Protein AF-A0A5A8F709-F1 (afdb_monomer_lite)

pLDDT: mean 71.43, std 23.11, range [36.19, 97.5]

Foldseek 3Di:
DPPPPVVVVVVVVVVVVVLVVVLVVVLVVLVVVLVVLVVVLVVLVVVLVVLQVVCVVVVHDDVVSNVVSVVSNVVSVVVSVVSVVVNVVSVPDPDDDDPPVPPVVVVVVVVVVVVVVVVVVVVVVVVVVVVVVVVVVVVVVVVVVVVVVVPPPPD

Radius of gyration: 29.69 Å; chains: 1; bounding box: 89×24×88 Å

Structure (mmCIF, N/CA/C/O backbone):
data_AF-A0A5A8F709-F1
#
_entry.id   AF-A0A5A8F709-F1
#
loop_
_atom_site.group_PDB
_atom_site.id
_atom_site.type_symbol
_atom_site.label_atom_id
_atom_site.label_alt_id
_atom_site.label_comp_id
_atom_site.label_asym_id
_atom_site.label_entity_id
_atom_site.label_seq_id
_atom_site.pdbx_PDB_ins_code
_atom_site.Cartn_x
_atom_site.Cartn_y
_atom_site.Cartn_z
_atom_site.occupancy
_atom_site.B_iso_or_equiv
_atom_site.auth_seq_id
_atom_site.auth_comp_id
_atom_site.auth_asym_id
_atom_site.auth_atom_id
_atom_site.pdbx_PDB_model_num
ATOM 1 N N . MET A 1 1 ? 28.800 -1.843 -49.020 1.00 49.41 1 MET A N 1
ATOM 2 C CA . MET A 1 1 ? 28.529 -1.799 -47.567 1.00 49.41 1 MET A CA 1
ATOM 3 C C . MET A 1 1 ? 27.918 -0.445 -47.212 1.00 49.41 1 MET A C 1
ATOM 5 O O . MET A 1 1 ? 28.650 0.521 -47.056 1.00 49.41 1 MET A O 1
ATOM 9 N N . LYS A 1 2 ? 26.583 -0.325 -47.220 1.00 54.88 2 LYS A N 1
ATOM 10 C CA . LYS A 1 2 ? 25.839 0.870 -46.754 1.00 54.88 2 LYS A CA 1
ATOM 11 C C . LYS A 1 2 ? 24.567 0.502 -45.958 1.00 54.88 2 LYS A C 1
ATOM 13 O O . LYS A 1 2 ? 23.812 1.395 -45.600 1.00 54.88 2 LYS A O 1
ATOM 18 N N . ASN A 1 3 ? 24.359 -0.785 -45.659 1.00 57.50 3 ASN A N 1
ATOM 19 C CA . ASN A 1 3 ? 23.135 -1.300 -45.029 1.00 57.50 3 ASN A CA 1
ATOM 20 C C . ASN A 1 3 ? 23.265 -1.536 -43.513 1.00 57.50 3 ASN A C 1
ATOM 22 O O . ASN A 1 3 ? 22.277 -1.888 -42.880 1.00 57.50 3 ASN A O 1
ATOM 26 N N . ASP A 1 4 ? 24.445 -1.324 -42.924 1.00 65.75 4 ASP A N 1
ATOM 27 C CA . ASP A 1 4 ? 24.683 -1.690 -41.521 1.00 65.75 4 ASP A CA 1
ATOM 28 C C . ASP A 1 4 ? 24.071 -0.679 -40.538 1.00 65.75 4 ASP A C 1
ATOM 30 O O . ASP A 1 4 ? 23.479 -1.069 -39.540 1.00 65.75 4 ASP A O 1
ATOM 34 N N . LYS A 1 5 ? 24.074 0.620 -40.870 1.00 70.75 5 LYS A N 1
ATOM 35 C CA . LYS A 1 5 ? 23.600 1.677 -39.954 1.00 70.75 5 LYS A CA 1
ATOM 36 C C . LYS A 1 5 ? 22.087 1.679 -39.722 1.00 70.75 5 LYS A C 1
ATOM 38 O O . LYS A 1 5 ? 21.631 1.979 -38.625 1.00 70.75 5 LYS A O 1
ATOM 43 N N . THR A 1 6 ? 21.294 1.382 -40.751 1.00 78.31 6 THR A N 1
ATOM 44 C CA . THR A 1 6 ? 19.827 1.304 -40.633 1.00 78.31 6 THR A CA 1
ATOM 45 C C . THR A 1 6 ? 19.390 0.049 -39.890 1.00 78.31 6 THR A C 1
AT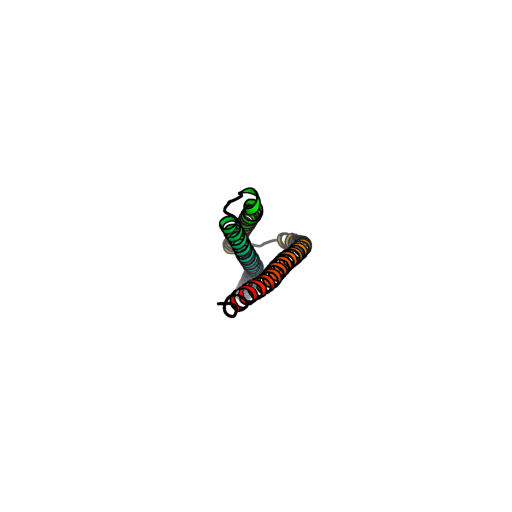OM 47 O O . THR A 1 6 ? 18.430 0.103 -39.125 1.00 78.31 6 THR A O 1
ATOM 50 N N . PHE A 1 7 ? 20.101 -1.063 -40.084 1.00 82.75 7 PHE A N 1
ATOM 51 C CA . PHE A 1 7 ? 19.849 -2.297 -39.347 1.00 82.75 7 PHE A CA 1
ATOM 52 C C . PHE A 1 7 ? 20.252 -2.168 -37.870 1.00 82.75 7 PHE A C 1
ATOM 54 O O . PHE A 1 7 ? 19.482 -2.561 -36.996 1.00 82.75 7 PHE A O 1
ATOM 61 N N . GLU A 1 8 ? 21.396 -1.540 -37.579 1.00 82.38 8 GLU A N 1
ATOM 62 C CA . GLU A 1 8 ? 21.823 -1.214 -36.211 1.00 82.38 8 GLU A CA 1
ATOM 63 C C . GLU A 1 8 ? 20.828 -0.287 -35.501 1.00 82.38 8 GLU A C 1
ATOM 65 O O . GLU A 1 8 ? 20.429 -0.579 -34.377 1.00 82.38 8 GLU A O 1
ATOM 70 N N . TRP A 1 9 ? 20.342 0.767 -36.167 1.00 82.12 9 TRP A N 1
ATOM 71 C CA . TRP A 1 9 ? 19.337 1.673 -35.596 1.00 82.12 9 TRP A CA 1
ATOM 72 C C . TRP A 1 9 ? 18.007 0.972 -35.279 1.00 82.12 9 TRP A C 1
ATOM 74 O O . TRP A 1 9 ? 17.401 1.209 -34.230 1.00 82.12 9 TRP A O 1
ATOM 84 N N . LEU A 1 10 ? 17.547 0.088 -36.171 1.00 81.31 10 LEU A N 1
ATOM 85 C CA . LEU A 1 10 ? 16.323 -0.681 -35.951 1.00 81.31 10 LEU A CA 1
ATOM 86 C C . LEU A 1 10 ? 16.488 -1.644 -34.769 1.00 81.31 10 LEU A C 1
ATOM 88 O O . LEU A 1 10 ? 15.594 -1.748 -33.930 1.00 81.31 10 LEU A O 1
ATOM 92 N N . LYS A 1 11 ? 17.644 -2.312 -34.683 1.00 83.12 11 LYS A N 1
ATOM 93 C CA . LYS A 1 11 ? 17.982 -3.211 -33.577 1.00 83.12 11 LYS A CA 1
ATOM 94 C C . LYS A 1 11 ? 18.026 -2.461 -32.245 1.00 83.12 11 LYS A C 1
ATOM 96 O O . LYS A 1 11 ? 17.386 -2.896 -31.294 1.00 83.12 11 LYS A O 1
ATOM 101 N N . GLU A 1 12 ? 18.680 -1.304 -32.205 1.00 79.56 12 GLU A N 1
ATOM 102 C CA . GLU A 1 12 ? 18.754 -0.453 -31.013 1.00 79.56 12 GLU A CA 1
ATOM 103 C C . GLU A 1 12 ? 17.360 0.029 -30.574 1.00 79.56 12 GLU A C 1
ATOM 105 O O . GLU A 1 12 ? 17.030 0.028 -29.388 1.00 79.56 12 GLU A O 1
ATOM 110 N N . THR A 1 13 ? 16.503 0.402 -31.527 1.00 79.50 13 THR A N 1
ATOM 111 C CA . THR A 1 13 ? 15.126 0.832 -31.239 1.00 79.50 13 THR A CA 1
ATOM 112 C C . THR A 1 13 ? 14.281 -0.321 -30.695 1.00 79.50 13 THR A C 1
ATOM 114 O O . THR A 1 13 ? 13.515 -0.133 -29.749 1.00 79.50 13 THR A O 1
ATOM 117 N N . PHE A 1 14 ? 14.438 -1.524 -31.249 1.00 79.88 14 PHE A N 1
ATOM 118 C CA . PHE A 1 14 ? 13.740 -2.718 -30.779 1.00 79.88 14 PHE A CA 1
ATOM 119 C C . PHE A 1 14 ? 14.186 -3.134 -29.371 1.00 79.88 14 PHE A C 1
ATOM 121 O O . PHE A 1 14 ? 13.347 -3.429 -28.520 1.00 79.88 14 PHE A O 1
ATOM 128 N N . GLU A 1 15 ? 15.491 -3.107 -29.097 1.00 79.75 15 GLU A N 1
ATOM 129 C CA . GLU A 1 15 ? 16.045 -3.404 -27.771 1.00 79.75 15 GLU A CA 1
ATOM 130 C C . GLU A 1 15 ? 15.561 -2.394 -26.721 1.00 79.75 15 GLU A C 1
ATOM 132 O O . GLU A 1 15 ? 15.116 -2.800 -25.644 1.00 79.75 15 GLU A O 1
ATOM 137 N N . LYS A 1 16 ? 15.522 -1.098 -27.060 1.00 79.06 16 LYS A N 1
ATOM 138 C CA . LYS A 1 16 ? 14.918 -0.060 -26.206 1.00 79.06 16 LYS A CA 1
ATOM 139 C C . LYS A 1 16 ? 13.429 -0.305 -25.966 1.00 79.06 16 LYS A C 1
ATOM 141 O O . LYS A 1 16 ? 12.984 -0.249 -24.826 1.00 79.06 16 LYS A O 1
ATOM 146 N N . GLY A 1 17 ? 12.663 -0.624 -27.010 1.00 79.25 17 GLY A N 1
ATOM 147 C CA . GLY A 1 17 ? 11.231 -0.910 -26.884 1.00 79.25 17 GLY A CA 1
ATOM 148 C C . GLY A 1 17 ? 10.947 -2.102 -25.967 1.00 79.25 17 GLY A C 1
ATOM 149 O O . GLY A 1 17 ? 10.093 -2.022 -25.087 1.00 79.25 17 GLY A O 1
ATOM 150 N N . LYS A 1 18 ? 11.709 -3.192 -26.113 1.00 83.12 18 LYS A N 1
ATOM 151 C CA . LYS A 1 18 ? 11.598 -4.371 -25.243 1.00 83.12 18 LYS A CA 1
ATOM 152 C C . LYS A 1 18 ? 11.916 -4.033 -23.784 1.00 83.12 18 LYS A C 1
ATOM 154 O O . LYS A 1 18 ? 11.228 -4.515 -22.884 1.00 83.12 18 LYS A O 1
ATOM 159 N N . LEU A 1 19 ? 12.935 -3.205 -23.554 1.00 79.88 19 LEU A N 1
ATOM 160 C CA . LEU A 1 19 ? 13.310 -2.754 -22.216 1.00 79.88 19 LEU A CA 1
ATOM 161 C C . LEU A 1 19 ? 12.188 -1.937 -21.562 1.00 79.88 19 LEU A C 1
ATOM 163 O O . LEU A 1 19 ? 11.815 -2.224 -20.427 1.00 79.88 19 LEU A O 1
ATOM 167 N N . GLU A 1 20 ? 11.613 -0.972 -22.280 1.00 81.31 20 GLU A N 1
ATOM 168 C CA . GLU A 1 20 ? 10.520 -0.137 -21.762 1.00 81.31 20 GLU A CA 1
ATOM 169 C C . GLU A 1 20 ? 9.261 -0.957 -21.445 1.00 81.31 20 GLU A C 1
ATOM 171 O O . GLU A 1 20 ? 8.653 -0.775 -20.393 1.00 81.31 20 GLU A O 1
ATOM 176 N N . VAL A 1 21 ? 8.904 -1.933 -22.287 1.00 85.25 21 VAL A N 1
ATOM 177 C CA . VAL A 1 21 ? 7.776 -2.843 -22.007 1.00 85.25 21 VAL A CA 1
ATOM 178 C C . VAL A 1 21 ? 8.045 -3.700 -20.766 1.00 85.25 21 VAL A C 1
ATOM 180 O O . VAL A 1 21 ? 7.147 -3.905 -19.946 1.00 85.25 21 VAL A O 1
ATOM 183 N N . SER A 1 22 ? 9.282 -4.172 -20.588 1.00 85.38 22 SER A N 1
ATOM 184 C CA . SER A 1 22 ? 9.672 -4.927 -19.393 1.00 85.38 22 SER A CA 1
ATOM 185 C C . SER A 1 22 ? 9.572 -4.074 -18.127 1.00 85.38 22 SER A C 1
ATOM 187 O O . SER A 1 22 ? 9.055 -4.548 -17.115 1.00 85.38 22 SER A O 1
ATOM 189 N N . LYS A 1 23 ? 10.037 -2.820 -18.173 1.00 86.25 23 LYS A N 1
ATOM 190 C CA . LYS A 1 23 ? 9.908 -1.868 -17.061 1.00 86.25 23 LYS A CA 1
ATOM 191 C C . LYS A 1 23 ? 8.450 -1.593 -16.736 1.00 86.25 23 LYS A C 1
ATOM 193 O O . LYS A 1 23 ? 8.065 -1.687 -15.576 1.00 86.25 23 LYS A O 1
ATOM 198 N N . LEU A 1 24 ? 7.643 -1.314 -17.759 1.00 89.00 24 LEU A N 1
ATOM 199 C CA . LEU A 1 24 ? 6.217 -1.063 -17.600 1.00 89.00 24 LEU A CA 1
ATOM 200 C C . LEU A 1 24 ? 5.537 -2.246 -16.914 1.00 89.00 24 LEU A C 1
ATOM 202 O O . LEU A 1 24 ? 4.847 -2.042 -15.928 1.00 89.00 24 LEU A O 1
ATOM 206 N N . THR A 1 25 ? 5.800 -3.470 -17.376 1.00 89.44 25 THR A N 1
ATOM 207 C CA . THR A 1 25 ? 5.212 -4.687 -16.797 1.00 89.44 25 THR A CA 1
ATOM 208 C C . THR A 1 25 ? 5.567 -4.838 -15.317 1.00 89.44 25 THR A C 1
ATOM 210 O O . THR A 1 25 ? 4.690 -5.120 -14.505 1.00 89.44 25 THR A O 1
ATOM 213 N N . ARG A 1 26 ? 6.835 -4.615 -14.944 1.00 87.94 26 ARG A N 1
ATOM 214 C CA . ARG A 1 26 ? 7.275 -4.679 -13.540 1.00 87.94 26 ARG A CA 1
ATOM 215 C C . ARG A 1 26 ? 6.619 -3.597 -12.684 1.00 87.94 26 ARG A C 1
ATOM 217 O O . ARG A 1 26 ? 6.058 -3.910 -11.643 1.00 87.94 26 ARG A O 1
ATOM 224 N N . ILE A 1 27 ? 6.606 -2.353 -13.164 1.00 91.44 27 ILE A N 1
ATOM 225 C CA . ILE A 1 27 ? 5.924 -1.241 -12.485 1.00 91.44 27 ILE A CA 1
ATOM 226 C C . ILE A 1 27 ? 4.427 -1.540 -12.333 1.00 91.44 27 ILE A C 1
ATOM 228 O O . ILE A 1 27 ? 3.848 -1.237 -11.296 1.00 91.44 27 ILE A O 1
ATOM 232 N N . SER A 1 28 ? 3.783 -2.130 -13.342 1.00 92.44 28 SER A N 1
ATOM 233 C CA . SER A 1 28 ? 2.370 -2.508 -13.272 1.00 92.44 28 SER A CA 1
ATOM 234 C C . SER A 1 28 ? 2.106 -3.548 -12.188 1.00 92.44 28 SER A C 1
ATOM 236 O O . SER A 1 28 ? 1.138 -3.381 -11.454 1.00 92.44 28 SER A O 1
ATOM 238 N N . LYS A 1 29 ? 2.963 -4.571 -12.056 1.00 92.69 29 LYS A N 1
ATOM 239 C CA . LYS A 1 29 ? 2.859 -5.564 -10.975 1.00 92.69 29 LYS A CA 1
ATOM 240 C C . LYS A 1 29 ? 2.948 -4.899 -9.600 1.00 92.69 29 LYS A C 1
ATOM 242 O O . LYS A 1 29 ? 2.014 -5.022 -8.819 1.00 92.69 29 LYS A O 1
ATOM 247 N N . ILE A 1 30 ? 3.990 -4.097 -9.375 1.00 92.75 30 ILE A N 1
ATOM 248 C CA . ILE A 1 30 ? 4.189 -3.382 -8.103 1.00 92.75 30 ILE A CA 1
ATOM 249 C C . ILE A 1 30 ? 3.005 -2.451 -7.794 1.00 92.75 30 ILE A C 1
ATOM 251 O O . ILE A 1 30 ? 2.537 -2.364 -6.666 1.00 92.75 30 ILE A O 1
ATOM 255 N N . ARG A 1 31 ? 2.446 -1.774 -8.804 1.00 94.38 31 ARG A N 1
ATOM 256 C CA . ARG A 1 31 ? 1.267 -0.913 -8.611 1.00 94.38 31 ARG A CA 1
ATOM 257 C C . ARG A 1 31 ? 0.004 -1.677 -8.227 1.00 94.38 31 ARG A C 1
ATOM 259 O O . ARG A 1 31 ? -0.824 -1.123 -7.509 1.00 94.38 31 ARG A O 1
ATOM 266 N N . ILE A 1 32 ? -0.174 -2.896 -8.733 1.00 96.19 32 ILE A N 1
ATOM 267 C CA . ILE A 1 32 ? -1.291 -3.757 -8.327 1.00 96.19 32 ILE A CA 1
ATOM 268 C C . ILE A 1 32 ? -1.124 -4.145 -6.856 1.00 96.19 32 ILE A C 1
ATOM 270 O O . ILE A 1 32 ? -2.092 -4.069 -6.104 1.00 96.19 32 ILE A O 1
ATOM 274 N N . GLU A 1 33 ? 0.097 -4.474 -6.439 1.00 92.88 33 GLU A N 1
ATOM 275 C CA . GLU A 1 33 ? 0.418 -4.797 -5.047 1.00 92.88 33 GLU A CA 1
ATOM 276 C C . GLU A 1 33 ? 0.169 -3.610 -4.107 1.00 92.88 33 GLU A C 1
ATOM 278 O O . GLU A 1 33 ? -0.580 -3.744 -3.142 1.00 92.88 33 GLU A O 1
ATOM 283 N N . ILE A 1 34 ? 0.658 -2.411 -4.451 1.00 96.50 34 ILE A N 1
ATOM 284 C CA . ILE A 1 34 ? 0.361 -1.177 -3.702 1.00 96.50 34 ILE A CA 1
ATOM 285 C C . ILE A 1 34 ? -1.153 -0.964 -3.579 1.00 96.50 34 ILE A C 1
ATOM 287 O O . ILE A 1 34 ? -1.645 -0.601 -2.510 1.00 96.50 34 ILE A O 1
ATOM 291 N N . ALA A 1 35 ? -1.916 -1.192 -4.652 1.00 96.06 35 ALA A N 1
ATOM 292 C CA . ALA A 1 35 ? -3.369 -1.053 -4.610 1.00 96.06 35 ALA A CA 1
ATOM 293 C C . ALA A 1 35 ? -4.032 -2.092 -3.689 1.00 96.06 35 ALA A C 1
ATOM 295 O O . ALA A 1 35 ? -5.024 -1.766 -3.036 1.00 96.06 35 ALA A O 1
ATOM 296 N N . SER A 1 36 ? -3.497 -3.314 -3.620 1.00 96.19 36 SER A N 1
ATOM 297 C CA . SER A 1 36 ? -3.947 -4.349 -2.683 1.00 96.19 36 SER A CA 1
ATOM 298 C C . SER A 1 36 ? -3.672 -3.942 -1.232 1.00 96.19 36 SER A C 1
ATOM 300 O O . SER A 1 36 ? -4.599 -3.852 -0.426 1.00 96.19 36 SER A O 1
ATOM 302 N N . LEU A 1 37 ? -2.428 -3.562 -0.927 1.00 96.38 37 LEU A N 1
ATOM 303 C CA . LEU A 1 37 ? -2.012 -3.085 0.395 1.00 96.38 37 LEU A CA 1
ATOM 304 C C . LEU A 1 37 ? -2.811 -1.857 0.845 1.00 96.38 37 LEU A C 1
ATOM 306 O O . LEU A 1 37 ? -3.239 -1.781 1.993 1.00 96.38 37 LEU A O 1
ATOM 310 N N . THR A 1 38 ? -3.096 -0.928 -0.070 1.00 96.62 38 THR A N 1
ATOM 311 C CA . THR A 1 38 ? -3.925 0.252 0.225 1.00 96.62 38 THR A CA 1
ATOM 312 C C . THR A 1 38 ? -5.330 -0.152 0.671 1.00 96.62 38 THR A C 1
ATOM 314 O O . THR A 1 38 ? -5.832 0.374 1.661 1.00 96.62 38 THR A O 1
ATOM 317 N N . LYS A 1 39 ? -5.956 -1.126 -0.005 1.00 97.06 39 LYS A N 1
ATOM 318 C CA . LYS A 1 39 ? -7.271 -1.639 0.410 1.00 97.06 39 LYS A CA 1
ATOM 319 C C . LYS A 1 39 ? -7.206 -2.314 1.778 1.00 97.06 39 LYS A C 1
ATOM 321 O O . LYS A 1 39 ? -8.061 -2.047 2.617 1.00 97.06 39 LYS A O 1
ATOM 326 N N . LYS A 1 40 ? -6.175 -3.131 2.022 1.00 94.69 40 LYS A N 1
ATOM 327 C CA . LYS A 1 40 ? -5.947 -3.784 3.320 1.00 94.69 40 LYS A CA 1
ATOM 328 C C . LYS A 1 40 ? -5.797 -2.750 4.439 1.00 94.69 40 LYS A C 1
ATOM 330 O O . LYS A 1 40 ? -6.399 -2.898 5.500 1.00 94.69 40 LYS A O 1
ATOM 335 N N . LYS A 1 41 ? -5.070 -1.659 4.183 1.00 97.12 41 LYS A N 1
ATOM 336 C CA . LYS A 1 41 ? -4.955 -0.534 5.117 1.00 97.12 41 LYS A CA 1
ATOM 337 C C . LYS A 1 41 ? -6.306 0.109 5.412 1.00 97.12 41 LYS A C 1
ATOM 339 O O . LYS A 1 41 ? -6.620 0.349 6.573 1.00 97.12 41 LYS A O 1
ATOM 344 N N . ASP A 1 42 ? -7.108 0.374 4.384 1.00 97.19 42 ASP A N 1
ATOM 345 C CA . ASP A 1 42 ? -8.432 0.978 4.556 1.0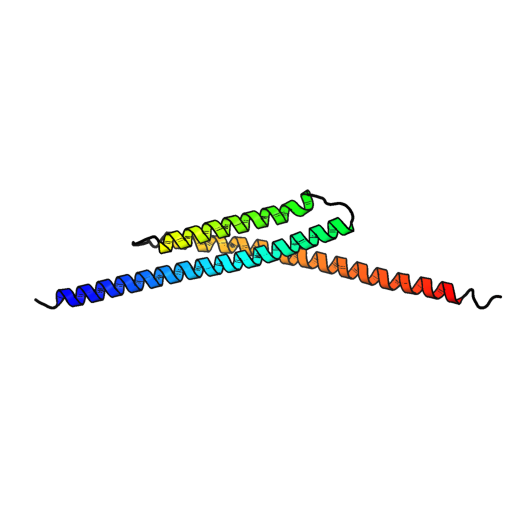0 97.19 42 ASP A CA 1
ATOM 346 C C . ASP A 1 42 ? -9.357 0.090 5.402 1.00 97.19 42 ASP A C 1
ATOM 348 O O . ASP A 1 42 ? -10.152 0.593 6.199 1.00 97.19 42 ASP A O 1
ATOM 352 N N . GLU A 1 43 ? -9.261 -1.231 5.259 1.00 96.31 43 GLU A N 1
ATOM 353 C CA . GLU A 1 43 ? -9.992 -2.188 6.093 1.00 96.31 43 GLU A CA 1
ATOM 354 C C . GLU A 1 43 ? -9.516 -2.167 7.548 1.00 96.31 43 GLU A C 1
ATOM 356 O O . GLU A 1 43 ? -10.348 -2.077 8.455 1.00 96.31 43 GLU A O 1
ATOM 361 N N . ARG A 1 44 ? -8.198 -2.152 7.778 1.00 95.44 44 ARG A N 1
ATOM 362 C CA . ARG A 1 44 ? -7.609 -2.040 9.122 1.00 95.44 44 ARG A CA 1
ATOM 363 C C . ARG A 1 44 ? -7.967 -0.723 9.803 1.00 95.44 44 ARG A C 1
ATOM 365 O O . ARG A 1 44 ? -8.348 -0.719 10.968 1.00 95.44 44 ARG A O 1
ATOM 372 N N . LEU A 1 45 ? -7.961 0.388 9.067 1.00 97.12 45 LEU A N 1
ATOM 373 C CA . LEU A 1 45 ? -8.403 1.692 9.569 1.00 97.12 45 LEU A CA 1
ATOM 374 C C . LEU A 1 45 ? -9.882 1.690 9.965 1.00 97.12 45 LEU A C 1
ATOM 376 O O . LEU A 1 45 ? -10.243 2.260 10.995 1.00 97.12 45 LEU A O 1
ATOM 380 N N . LYS A 1 46 ? -10.747 1.037 9.179 1.00 96.81 46 LYS A N 1
ATOM 381 C CA . LYS A 1 46 ? -12.162 0.874 9.543 1.00 96.81 46 LYS A CA 1
ATOM 382 C C . LYS A 1 46 ? -12.317 0.041 10.810 1.00 96.81 46 LYS A C 1
ATOM 384 O O . LYS A 1 46 ? -13.133 0.399 11.653 1.00 96.81 46 LYS A O 1
ATOM 389 N N . LEU A 1 47 ? -11.562 -1.050 10.945 1.00 95.19 47 LEU A N 1
ATOM 390 C CA . LEU A 1 47 ? -11.606 -1.909 12.127 1.00 95.19 47 LEU A CA 1
ATOM 391 C C . LEU A 1 47 ? -11.122 -1.166 13.376 1.00 95.19 47 LEU A C 1
ATOM 393 O O . LEU A 1 47 ? -11.822 -1.165 14.384 1.00 95.19 47 LEU A O 1
ATOM 397 N N . LEU A 1 48 ? -9.999 -0.451 13.276 1.00 96.06 48 LEU A N 1
ATOM 398 C CA . LEU A 1 48 ? -9.501 0.422 14.335 1.00 96.06 48 LEU A CA 1
ATOM 399 C C . LEU A 1 48 ? -10.560 1.455 14.742 1.00 96.06 48 LEU A C 1
ATOM 401 O O . LEU A 1 48 ? -10.854 1.602 15.922 1.00 96.06 48 LEU A O 1
ATOM 405 N N . GLY A 1 49 ? -11.189 2.127 13.772 1.00 95.19 49 GLY A N 1
ATOM 406 C CA . GLY A 1 49 ? -12.261 3.085 14.040 1.00 95.19 49 GLY A CA 1
ATOM 407 C C . GLY A 1 49 ? -13.461 2.463 14.762 1.00 95.19 49 GLY A C 1
ATOM 408 O O . GLY A 1 49 ? -13.986 3.070 15.691 1.00 95.19 49 GLY A O 1
ATOM 409 N N . LYS A 1 50 ? -13.868 1.243 14.384 1.00 95.50 50 LYS A N 1
ATOM 410 C CA . LYS A 1 50 ? -14.930 0.498 15.081 1.00 95.50 50 LYS A CA 1
ATOM 411 C C . LYS A 1 50 ? -14.546 0.181 16.527 1.00 95.50 50 LYS A C 1
ATOM 413 O O . LYS A 1 50 ? -15.353 0.433 17.414 1.00 95.50 50 LYS A O 1
ATOM 418 N N . LYS A 1 51 ? -13.323 -0.313 16.760 1.00 93.88 51 LYS A N 1
ATOM 419 C CA . LYS A 1 51 ? -12.807 -0.610 18.108 1.00 93.88 51 LYS A CA 1
ATOM 420 C C . LYS A 1 51 ? -12.781 0.642 18.987 1.00 93.88 51 LYS A C 1
ATOM 422 O O . LYS A 1 51 ? -13.256 0.607 20.111 1.00 93.88 51 LYS A O 1
ATOM 427 N N . VAL A 1 52 ? -12.316 1.773 18.448 1.00 95.69 52 VAL A N 1
ATOM 428 C CA . VAL A 1 52 ? -12.322 3.058 19.169 1.00 95.69 52 VAL A CA 1
ATOM 429 C C . VAL A 1 52 ? -13.737 3.476 19.568 1.00 95.69 52 VAL A C 1
ATOM 431 O O . VAL A 1 52 ? -13.935 3.920 20.692 1.00 95.69 52 VAL A O 1
ATOM 434 N N . VAL A 1 53 ? -14.718 3.357 18.668 1.00 95.31 53 VAL A N 1
ATOM 435 C CA . VAL A 1 53 ? -16.110 3.718 18.983 1.00 95.31 53 VAL A CA 1
ATOM 436 C C . VAL A 1 53 ? -16.684 2.808 20.071 1.00 95.31 53 VAL A C 1
ATOM 438 O O . VAL A 1 53 ? -17.254 3.330 21.019 1.00 95.31 53 VAL A O 1
ATOM 441 N N . ALA A 1 54 ? -16.468 1.492 19.986 1.00 93.56 54 ALA A N 1
ATOM 442 C CA . ALA A 1 54 ? -16.929 0.548 21.007 1.00 93.56 54 ALA A CA 1
ATOM 443 C C . ALA A 1 54 ? -16.356 0.874 22.399 1.00 93.56 54 ALA A C 1
ATOM 445 O O . ALA A 1 54 ? -17.105 1.023 23.358 1.00 93.56 54 ALA A O 1
ATOM 446 N N . LEU A 1 55 ? -15.046 1.116 22.485 1.00 93.50 55 LEU A N 1
ATOM 447 C CA . LEU A 1 55 ? -14.375 1.509 23.728 1.00 93.50 55 LEU A CA 1
ATOM 448 C C . LEU A 1 55 ? -14.896 2.846 24.291 1.00 93.50 55 LEU A C 1
ATOM 450 O O . LEU A 1 55 ? -15.055 3.019 25.499 1.00 93.50 55 LEU A O 1
ATOM 454 N N . LEU A 1 56 ? -15.215 3.811 23.420 1.00 93.56 56 LEU A N 1
ATOM 455 C CA . LEU A 1 56 ? -15.842 5.065 23.849 1.00 93.56 56 LEU A CA 1
ATOM 456 C C . LEU A 1 56 ? -17.251 4.851 24.415 1.00 93.56 56 LEU A C 1
ATOM 458 O O . LEU A 1 56 ? -17.604 5.520 25.389 1.00 93.56 56 LEU A O 1
ATOM 462 N N . ASP A 1 57 ? -18.032 3.940 23.834 1.00 93.62 57 ASP A N 1
ATOM 463 C CA . ASP A 1 57 ? -19.373 3.589 24.314 1.00 93.62 57 ASP A CA 1
ATOM 464 C C . ASP A 1 57 ? -19.316 2.844 25.662 1.00 93.62 57 ASP A C 1
ATOM 466 O O . ASP A 1 57 ? -20.159 3.067 26.533 1.00 93.62 57 ASP A O 1
ATOM 470 N N . GLU A 1 58 ? -18.279 2.031 25.875 1.00 92.81 58 GLU A N 1
ATOM 471 C CA . GLU A 1 58 ? -17.968 1.370 27.152 1.00 92.81 58 GLU A CA 1
ATOM 472 C C . GLU A 1 58 ? -17.428 2.346 28.217 1.00 92.81 58 GLU A C 1
ATOM 474 O O . GLU A 1 58 ? -17.460 2.060 29.416 1.00 92.81 58 GLU A O 1
ATOM 479 N N . GLY A 1 59 ? -16.996 3.540 27.799 1.00 93.62 59 GLY A N 1
ATOM 480 C CA . GLY A 1 59 ? -16.522 4.610 28.675 1.00 93.62 59 GLY A CA 1
ATOM 481 C C . GLY A 1 59 ? -15.052 4.496 29.088 1.00 93.62 59 GLY A C 1
ATOM 482 O O . GLY A 1 59 ? -14.604 5.276 29.934 1.00 93.62 59 GLY A O 1
ATOM 483 N N . GLU A 1 60 ? -14.291 3.578 28.490 1.00 92.00 60 GLU A N 1
ATOM 484 C CA . GLU A 1 60 ? -12.868 3.370 28.754 1.00 92.00 60 GLU A CA 1
ATOM 485 C C . GLU A 1 60 ? -12.102 3.176 27.443 1.00 92.00 60 GLU A C 1
ATOM 487 O O . GLU A 1 60 ? -12.448 2.336 26.626 1.00 92.00 60 GLU A O 1
ATOM 492 N N . LEU A 1 61 ? -11.033 3.948 27.238 1.00 90.88 61 LEU A N 1
ATOM 493 C CA . LEU A 1 61 ? -10.189 3.827 26.051 1.00 90.88 61 LEU A CA 1
ATOM 494 C C . LEU A 1 61 ? -8.909 3.067 26.410 1.00 90.88 61 LEU A C 1
ATOM 496 O O . LEU A 1 61 ? -7.978 3.653 26.965 1.00 90.88 61 LEU A O 1
ATOM 500 N N . VAL A 1 62 ? -8.883 1.772 26.097 1.00 91.69 62 VAL A N 1
ATOM 501 C CA . VAL A 1 62 ? -7.755 0.874 26.381 1.00 91.69 62 VAL A CA 1
ATOM 502 C C . VAL A 1 62 ? -6.788 0.865 25.195 1.00 91.69 62 VAL A C 1
ATOM 504 O O . VAL A 1 62 ? -7.150 0.494 24.079 1.00 91.69 62 VAL A O 1
ATOM 507 N N . GLU A 1 63 ? -5.547 1.303 25.417 1.00 90.25 63 GLU A N 1
ATOM 508 C CA . GLU A 1 63 ? -4.532 1.436 24.360 1.00 90.25 63 GLU A CA 1
ATOM 509 C C . GLU A 1 63 ? -4.137 0.072 23.778 1.00 90.25 63 GLU A C 1
ATOM 511 O O . GLU A 1 63 ? -4.022 -0.081 22.560 1.00 90.25 63 GLU A O 1
ATOM 516 N N . GLU A 1 64 ? -3.992 -0.939 24.633 1.00 91.75 64 GLU A N 1
ATOM 517 C CA . GLU A 1 64 ? -3.563 -2.287 24.263 1.00 91.75 64 GLU A CA 1
AT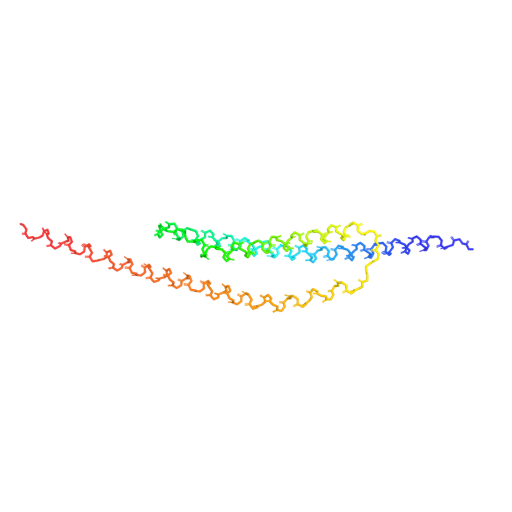OM 518 C C . GLU A 1 64 ? -4.487 -2.941 23.223 1.00 91.75 64 GLU A C 1
ATOM 520 O O . GLU A 1 64 ? -4.015 -3.672 22.352 1.00 91.75 64 GLU A O 1
ATOM 525 N N . GLU A 1 65 ? -5.786 -2.638 23.261 1.00 88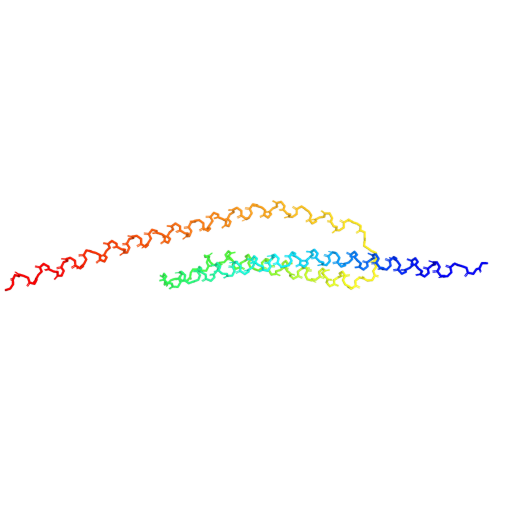.50 65 GLU A N 1
ATOM 526 C CA . GLU A 1 65 ? -6.782 -3.182 22.327 1.00 88.50 65 GLU A CA 1
ATOM 527 C C . GLU A 1 65 ? -6.743 -2.522 20.938 1.00 88.50 65 GLU A C 1
ATOM 529 O O . GLU A 1 65 ? -7.206 -3.092 19.942 1.00 88.50 65 GLU A O 1
ATOM 534 N N . LEU A 1 66 ? -6.157 -1.326 20.852 1.00 92.88 66 LEU A N 1
ATOM 535 C CA . LEU A 1 66 ? -6.028 -0.539 19.625 1.00 92.88 66 LEU A CA 1
ATOM 536 C C . LEU A 1 66 ? -4.665 -0.732 18.950 1.00 92.88 66 LEU A C 1
ATOM 538 O O . LEU A 1 66 ? -4.557 -0.627 17.723 1.00 92.88 66 LEU A O 1
ATOM 542 N N . MET A 1 67 ? -3.631 -1.029 19.741 1.00 92.19 67 MET A N 1
ATOM 543 C CA . MET A 1 67 ? -2.244 -1.085 19.280 1.00 92.19 67 MET A CA 1
ATOM 544 C C . MET A 1 67 ? -2.015 -2.103 18.164 1.00 92.19 67 MET A C 1
ATOM 546 O O . MET A 1 67 ? -1.330 -1.777 17.198 1.00 92.19 67 MET A O 1
ATOM 550 N N . GLY A 1 68 ? -2.644 -3.280 18.224 1.00 91.38 68 GLY A N 1
ATOM 551 C CA . GLY A 1 68 ? -2.463 -4.308 17.192 1.00 91.38 68 GLY A CA 1
ATOM 552 C C . GLY A 1 68 ? -2.878 -3.849 15.786 1.00 91.38 68 GLY A C 1
ATOM 553 O O . GLY A 1 68 ? -2.152 -4.066 14.812 1.00 91.38 68 GLY A O 1
ATOM 554 N N . GLU A 1 69 ? -4.011 -3.146 15.663 1.00 91.62 69 GLU A N 1
ATOM 555 C CA . GLU A 1 69 ? -4.434 -2.602 14.363 1.00 91.62 69 GLU A CA 1
ATOM 556 C C . GLU A 1 69 ? -3.524 -1.460 13.915 1.00 91.62 69 GLU A C 1
ATOM 558 O O . GLU A 1 69 ? -3.194 -1.345 12.734 1.00 91.62 69 GLU A O 1
ATOM 563 N N . TYR A 1 70 ? -3.106 -0.612 14.855 1.00 94.62 70 TYR A N 1
ATOM 564 C CA . TYR A 1 70 ? -2.245 0.527 14.569 1.00 94.62 70 TYR A CA 1
ATOM 565 C C . TYR A 1 70 ? -0.852 0.108 14.079 1.00 94.62 70 TYR A C 1
ATOM 567 O O . TYR A 1 70 ? -0.340 0.687 13.118 1.00 94.62 70 TYR A O 1
ATOM 575 N N . GLU A 1 71 ? -0.249 -0.906 14.697 1.00 95.94 71 GLU A N 1
ATOM 576 C CA . GLU A 1 71 ? 1.032 -1.473 14.265 1.00 95.94 71 GLU A CA 1
ATOM 577 C C . GLU A 1 71 ? 0.915 -2.094 12.873 1.00 95.94 71 GLU A C 1
ATOM 579 O O . GLU A 1 71 ? 1.705 -1.760 11.991 1.00 95.94 71 GLU A O 1
ATOM 584 N N . THR A 1 72 ? -0.146 -2.865 12.625 1.00 94.25 72 THR A N 1
ATOM 585 C CA . THR A 1 72 ? -0.417 -3.434 11.296 1.00 94.25 72 THR A CA 1
ATOM 586 C C . THR A 1 72 ? -0.544 -2.342 10.225 1.00 94.25 72 THR A C 1
ATOM 588 O O . THR A 1 72 ? -0.020 -2.476 9.120 1.00 94.25 72 THR A O 1
ATOM 591 N N . ILE A 1 73 ? -1.220 -1.227 10.528 1.00 97.50 73 ILE A N 1
ATOM 592 C CA . ILE A 1 73 ? -1.333 -0.086 9.604 1.00 97.50 73 ILE A CA 1
ATOM 593 C C . ILE A 1 73 ? 0.049 0.498 9.285 1.00 97.50 73 ILE A C 1
ATOM 595 O O . ILE A 1 73 ? 0.329 0.780 8.120 1.00 97.50 73 ILE A O 1
ATOM 599 N N . LYS A 1 74 ? 0.919 0.647 10.291 1.00 97.44 74 LYS A N 1
ATOM 600 C CA . LYS A 1 74 ? 2.287 1.148 10.093 1.00 97.44 74 LYS A CA 1
ATOM 601 C C . LYS A 1 74 ? 3.132 0.230 9.224 1.00 97.44 74 LYS A C 1
ATOM 603 O O . LYS A 1 74 ? 3.870 0.728 8.381 1.00 97.44 74 LYS A O 1
ATOM 608 N N . GLU A 1 75 ? 3.034 -1.077 9.427 1.00 96.62 75 GLU A N 1
ATOM 609 C CA . GLU A 1 75 ? 3.743 -2.060 8.604 1.00 96.62 75 GLU A CA 1
ATOM 610 C C . GLU A 1 75 ? 3.293 -1.980 7.143 1.00 96.62 75 GLU A C 1
ATOM 612 O O . GLU A 1 75 ? 4.123 -1.963 6.234 1.00 96.62 75 GLU A O 1
ATOM 617 N N . ILE A 1 76 ? 1.982 -1.850 6.911 1.00 96.00 76 ILE A N 1
ATOM 618 C CA . ILE A 1 76 ? 1.440 -1.678 5.561 1.00 96.00 76 ILE A CA 1
ATOM 619 C C . ILE A 1 76 ? 1.936 -0.371 4.929 1.00 96.00 76 ILE A C 1
ATOM 621 O O . ILE A 1 76 ? 2.324 -0.379 3.761 1.00 96.00 76 ILE A O 1
ATOM 625 N N . ASP A 1 77 ? 1.941 0.739 5.672 1.00 97.38 77 ASP A N 1
ATOM 626 C CA . ASP A 1 77 ? 2.455 2.019 5.173 1.00 97.38 77 ASP A CA 1
ATOM 627 C C . ASP A 1 77 ? 3.948 1.924 4.813 1.00 97.38 77 ASP A C 1
ATOM 629 O O . ASP A 1 77 ? 4.333 2.348 3.724 1.00 97.38 77 ASP A O 1
ATOM 633 N N . ALA A 1 78 ? 4.766 1.284 5.654 1.00 97.06 78 ALA A N 1
ATOM 634 C CA . ALA A 1 78 ? 6.183 1.063 5.369 1.00 97.06 78 ALA A CA 1
ATOM 635 C C . ALA A 1 78 ? 6.393 0.235 4.089 1.00 97.06 78 ALA A C 1
ATOM 637 O O . ALA A 1 78 ? 7.171 0.631 3.222 1.00 97.06 78 ALA A O 1
ATOM 638 N N . LYS A 1 79 ? 5.643 -0.863 3.911 1.00 94.44 79 LYS A N 1
ATOM 639 C CA . LYS A 1 79 ? 5.734 -1.692 2.697 1.00 94.44 79 LYS A CA 1
ATOM 640 C C . LYS A 1 79 ? 5.281 -0.931 1.445 1.00 94.44 79 LYS A C 1
ATOM 642 O O . LYS A 1 79 ? 5.878 -1.073 0.380 1.00 94.44 79 LYS A O 1
ATOM 647 N N . ILE A 1 80 ? 4.248 -0.089 1.550 1.00 96.00 80 ILE A N 1
ATOM 648 C CA . ILE A 1 80 ? 3.828 0.790 0.446 1.00 96.00 80 ILE A CA 1
ATOM 649 C C . ILE A 1 80 ? 4.952 1.764 0.070 1.00 96.00 80 ILE A C 1
ATOM 651 O O . ILE A 1 80 ? 5.191 1.976 -1.123 1.00 96.00 80 ILE A O 1
ATOM 655 N N . ASP A 1 81 ? 5.636 2.351 1.050 1.00 95.75 81 ASP A N 1
ATOM 656 C CA . ASP A 1 81 ? 6.746 3.274 0.810 1.00 95.75 81 ASP A CA 1
ATOM 657 C C . ASP A 1 81 ? 7.927 2.570 0.122 1.00 95.75 81 ASP A C 1
ATOM 659 O O . ASP A 1 81 ? 8.392 3.048 -0.915 1.00 95.75 81 ASP A O 1
ATOM 663 N N . GLU A 1 82 ? 8.326 1.385 0.590 1.00 94.31 82 GLU A N 1
ATOM 664 C CA . GLU A 1 82 ? 9.370 0.560 -0.041 1.00 94.31 82 GLU A CA 1
ATOM 665 C C . GLU A 1 82 ? 9.044 0.224 -1.508 1.00 94.31 82 GLU A C 1
ATOM 667 O O . GLU A 1 82 ? 9.875 0.382 -2.410 1.00 94.31 82 GLU A O 1
ATOM 672 N N . LEU A 1 83 ? 7.802 -0.183 -1.788 1.00 93.62 83 LEU A N 1
ATOM 673 C CA . LEU A 1 83 ? 7.354 -0.479 -3.151 1.00 93.62 83 LEU A CA 1
ATOM 674 C C . LEU A 1 83 ? 7.333 0.775 -4.041 1.00 93.62 83 LEU A C 1
ATOM 676 O O . LEU A 1 83 ? 7.633 0.698 -5.239 1.00 93.62 83 LEU A O 1
ATOM 680 N N . ASN A 1 84 ? 6.996 1.941 -3.485 1.00 94.31 84 ASN A N 1
ATOM 681 C CA . ASN A 1 84 ? 7.063 3.211 -4.208 1.00 94.31 84 ASN A CA 1
ATOM 682 C C . ASN A 1 84 ? 8.510 3.601 -4.539 1.00 94.31 84 ASN A C 1
ATOM 684 O O . ASN A 1 84 ? 8.775 4.032 -5.666 1.00 94.31 84 ASN A O 1
ATOM 688 N N . GLU A 1 85 ? 9.446 3.409 -3.609 1.00 93.56 85 GLU A N 1
ATOM 689 C CA . GLU A 1 85 ? 10.876 3.614 -3.855 1.00 93.56 85 GLU A CA 1
ATOM 690 C C . GLU A 1 85 ? 11.380 2.695 -4.973 1.00 93.56 85 GLU A C 1
ATOM 692 O O . GLU A 1 85 ? 12.005 3.169 -5.927 1.00 93.56 85 GLU A O 1
ATOM 697 N N . LEU A 1 86 ? 11.001 1.413 -4.953 1.00 90.19 86 LEU A N 1
ATOM 698 C CA . LEU A 1 86 ? 11.347 0.456 -6.006 1.00 90.19 86 LEU A CA 1
ATOM 699 C C . LEU A 1 86 ? 10.819 0.886 -7.388 1.00 90.19 86 LEU A C 1
ATOM 701 O O . LEU A 1 86 ? 11.508 0.746 -8.404 1.00 90.19 86 LEU A O 1
ATOM 705 N N . VAL A 1 87 ? 9.610 1.454 -7.458 1.00 92.00 87 VAL A N 1
ATOM 706 C CA . VAL A 1 87 ? 9.068 2.015 -8.708 1.00 92.00 87 VAL A CA 1
ATOM 707 C C . VAL A 1 87 ? 9.931 3.168 -9.217 1.00 92.00 87 VAL A C 1
ATOM 709 O O . VAL A 1 87 ? 10.203 3.237 -10.423 1.00 92.00 87 VAL A O 1
ATOM 712 N N . GLU A 1 88 ? 10.364 4.070 -8.338 1.00 91.56 88 GLU A N 1
ATOM 713 C CA . GLU A 1 88 ? 11.244 5.178 -8.717 1.00 91.56 88 GLU A CA 1
ATOM 714 C C . GLU A 1 88 ? 12.628 4.683 -9.146 1.00 91.56 88 GLU A C 1
ATOM 716 O O . GLU A 1 88 ? 13.159 5.164 -10.151 1.00 91.56 88 GLU A O 1
ATOM 721 N N . GLU A 1 89 ? 13.169 3.644 -8.510 1.00 89.56 89 GLU A N 1
ATOM 722 C CA . GLU A 1 89 ? 14.401 3.001 -8.967 1.00 89.56 89 GLU A CA 1
ATOM 723 C C . GLU A 1 89 ? 14.271 2.414 -10.379 1.00 89.56 89 GLU A C 1
ATOM 725 O O . GLU A 1 89 ? 15.145 2.629 -11.226 1.00 89.56 89 GLU A O 1
ATOM 730 N N . ILE A 1 90 ? 13.182 1.695 -10.674 1.00 87.12 90 ILE A N 1
ATOM 731 C CA . ILE A 1 90 ? 12.950 1.094 -12.000 1.00 87.12 90 ILE A CA 1
ATOM 732 C C . ILE A 1 90 ? 12.825 2.182 -13.078 1.00 87.12 90 ILE A C 1
ATOM 734 O O . ILE A 1 90 ? 13.307 2.004 -14.206 1.00 87.12 90 ILE A O 1
ATOM 738 N N . LYS A 1 91 ? 12.213 3.325 -12.743 1.00 85.88 91 LYS A N 1
ATOM 739 C CA . LYS A 1 91 ? 12.134 4.493 -13.634 1.00 85.88 91 LYS A CA 1
ATOM 740 C C . LYS A 1 91 ? 13.502 5.149 -13.837 1.00 85.88 91 LYS A C 1
ATOM 742 O O . LYS A 1 91 ? 13.848 5.476 -14.974 1.00 85.88 91 LYS A O 1
ATOM 747 N N . ALA A 1 92 ? 14.275 5.326 -12.764 1.00 83.88 92 ALA A N 1
ATOM 748 C CA . ALA A 1 92 ? 15.562 6.019 -12.769 1.00 83.88 92 ALA A CA 1
ATOM 749 C C . ALA A 1 92 ? 16.691 5.203 -13.422 1.00 83.88 92 ALA A C 1
ATOM 751 O O . ALA A 1 92 ? 17.592 5.776 -14.044 1.00 83.88 92 ALA A O 1
ATOM 752 N N . LYS A 1 93 ? 16.647 3.866 -13.340 1.00 73.81 93 LYS A N 1
ATOM 753 C CA . LYS A 1 93 ? 17.642 2.985 -13.966 1.00 73.81 93 LYS A CA 1
ATOM 754 C C . LYS A 1 93 ? 17.589 3.112 -15.499 1.00 73.81 93 LYS A C 1
ATOM 756 O O . LYS A 1 93 ? 16.726 2.554 -16.179 1.00 73.81 93 LYS A O 1
ATOM 761 N N . LYS A 1 94 ? 18.575 3.798 -16.088 1.00 56.47 94 LYS A N 1
ATOM 762 C CA . LYS A 1 94 ? 18.980 3.620 -17.495 1.00 56.47 94 LYS A CA 1
ATOM 763 C C . LYS A 1 94 ? 19.952 2.428 -17.595 1.00 56.47 94 LYS A C 1
ATOM 765 O O . LYS A 1 94 ? 21.106 2.705 -17.856 1.00 56.47 94 LYS A O 1
ATOM 770 N N . TYR A 1 95 ? 19.587 1.162 -17.345 1.00 47.44 95 TYR A N 1
ATOM 771 C CA . TYR A 1 95 ? 20.325 -0.013 -17.881 1.00 47.44 95 TYR A CA 1
ATOM 772 C C . TYR A 1 95 ? 19.731 -1.375 -17.468 1.00 47.44 95 TYR A C 1
ATOM 774 O O . TYR A 1 95 ? 18.905 -1.454 -16.564 1.00 47.44 95 TYR A O 1
ATOM 782 N N . GLU A 1 96 ? 20.177 -2.407 -18.195 1.00 47.34 96 GLU A N 1
ATOM 783 C CA . GLU A 1 96 ? 19.965 -3.859 -18.065 1.00 47.34 96 GLU A CA 1
ATOM 784 C C . GLU A 1 96 ? 19.708 -4.361 -16.636 1.00 47.34 96 GLU A C 1
ATOM 786 O O . GLU A 1 96 ? 20.527 -4.164 -15.743 1.00 47.34 96 GLU A O 1
ATOM 791 N N . VAL A 1 97 ? 18.609 -5.093 -16.439 1.00 43.34 97 VAL A N 1
ATOM 792 C CA . VAL A 1 97 ? 18.343 -5.795 -15.176 1.00 43.34 97 VAL A CA 1
ATOM 793 C C . VAL A 1 97 ? 18.394 -7.298 -15.431 1.00 43.34 97 VAL A C 1
ATOM 795 O O . VAL A 1 97 ? 17.676 -7.815 -16.295 1.00 43.34 97 VAL A O 1
ATOM 798 N N . LYS A 1 98 ? 19.272 -7.986 -14.691 1.00 46.03 98 LYS A N 1
ATOM 799 C CA . LYS A 1 98 ? 19.362 -9.449 -14.642 1.00 46.03 98 LYS A CA 1
ATOM 800 C C . LYS A 1 98 ? 18.046 -10.042 -14.132 1.00 46.03 98 LYS A C 1
ATOM 802 O O . LYS A 1 98 ? 17.262 -9.396 -13.447 1.00 46.03 98 LYS A O 1
ATOM 807 N N . LYS A 1 99 ? 17.788 -11.278 -14.543 1.00 49.62 99 LYS A N 1
ATOM 808 C CA . LYS A 1 99 ? 16.517 -11.990 -14.361 1.00 49.62 99 LYS A CA 1
ATOM 809 C C . LYS A 1 99 ? 16.218 -12.385 -12.904 1.00 49.62 99 LYS A C 1
ATOM 811 O O . LYS A 1 99 ? 15.070 -12.691 -12.628 1.00 49.62 99 LYS A O 1
ATOM 816 N N . GLU A 1 100 ? 17.223 -12.357 -12.029 1.00 45.03 100 GLU A N 1
ATOM 817 C CA . GLU A 1 100 ? 17.188 -12.950 -10.681 1.00 45.03 100 GLU A CA 1
ATOM 818 C C . GLU A 1 100 ? 16.365 -12.153 -9.650 1.00 45.03 100 GLU A C 1
ATOM 820 O O . GLU A 1 100 ? 15.787 -12.759 -8.768 1.00 45.03 100 GLU A O 1
ATOM 825 N N . GLU A 1 101 ? 16.182 -10.835 -9.791 1.00 47.12 101 GLU A N 1
ATOM 826 C CA . GLU A 1 101 ? 15.411 -10.026 -8.811 1.00 47.12 101 GLU A CA 1
ATOM 827 C C . GLU A 1 101 ? 13.874 -10.209 -8.887 1.00 47.12 101 GLU A C 1
ATOM 829 O O . GLU A 1 101 ? 13.131 -9.454 -8.272 1.00 47.12 101 GLU A O 1
ATOM 834 N N . VAL A 1 102 ? 13.364 -11.136 -9.708 1.00 46.97 102 VAL A N 1
ATOM 835 C CA . VAL A 1 102 ? 11.910 -11.337 -9.906 1.00 46.97 102 VAL A CA 1
ATOM 836 C C . VAL A 1 102 ? 11.415 -12.659 -9.309 1.00 46.97 102 VAL A C 1
ATOM 838 O O . VAL A 1 102 ? 10.209 -12.818 -9.166 1.00 46.97 102 VAL A O 1
ATOM 841 N N . GLU A 1 103 ? 12.309 -13.590 -8.968 1.00 43.97 103 GLU A N 1
ATOM 842 C CA . GLU A 1 103 ? 11.922 -14.897 -8.408 1.00 43.97 103 GLU A CA 1
ATOM 843 C C . GLU A 1 103 ? 11.623 -14.835 -6.896 1.00 43.97 103 GLU A C 1
ATOM 845 O O . GLU A 1 103 ? 10.770 -15.585 -6.439 1.00 43.97 103 GLU A O 1
ATOM 850 N N . ASP A 1 104 ? 12.176 -13.869 -6.153 1.00 42.00 104 ASP A N 1
ATOM 851 C CA . ASP A 1 104 ? 11.910 -13.707 -4.705 1.00 42.00 104 ASP A CA 1
ATOM 852 C C . ASP A 1 104 ? 10.506 -13.149 -4.371 1.00 42.00 104 ASP A C 1
ATOM 854 O O . ASP A 1 104 ? 10.120 -13.099 -3.211 1.00 42.00 104 ASP A O 1
ATOM 858 N N . LEU A 1 105 ? 9.710 -12.734 -5.366 1.00 45.62 105 LEU A N 1
ATOM 859 C CA . LEU A 1 105 ? 8.354 -12.192 -5.150 1.00 45.62 105 LEU A CA 1
ATOM 860 C C . LEU A 1 105 ? 7.242 -13.254 -5.210 1.00 45.62 105 LEU A C 1
ATOM 862 O O . LEU A 1 105 ? 6.079 -12.926 -4.985 1.00 45.62 105 LEU A O 1
ATOM 866 N N . GLU A 1 106 ? 7.558 -14.502 -5.567 1.00 46.16 106 GLU A N 1
ATOM 867 C CA . GLU A 1 106 ? 6.569 -15.593 -5.601 1.00 46.16 106 GLU A CA 1
ATOM 868 C C . GLU A 1 106 ? 6.441 -16.317 -4.246 1.00 46.16 106 GLU A C 1
ATOM 870 O O . GLU A 1 106 ? 5.380 -16.873 -3.971 1.00 46.16 106 GLU A O 1
ATOM 875 N N . GLU A 1 107 ? 7.459 -16.258 -3.376 1.00 38.62 107 GLU A N 1
ATOM 876 C CA . GLU A 1 107 ? 7.441 -16.890 -2.041 1.00 38.62 107 GLU A CA 1
ATOM 877 C C . GLU A 1 107 ? 6.576 -16.132 -1.012 1.00 38.62 107 GLU A C 1
ATOM 879 O O . GLU A 1 107 ? 5.984 -16.753 -0.130 1.00 38.62 107 GLU A O 1
ATOM 884 N N . ASP A 1 108 ? 6.405 -14.815 -1.157 1.00 41.25 108 ASP A N 1
ATOM 885 C CA . ASP A 1 108 ? 5.611 -13.997 -0.222 1.00 41.25 108 ASP A CA 1
ATOM 886 C C . ASP A 1 108 ? 4.087 -14.226 -0.328 1.00 41.25 108 ASP A C 1
ATOM 888 O O . ASP A 1 108 ? 3.338 -13.859 0.578 1.00 41.25 108 ASP A O 1
ATOM 892 N N . ILE A 1 109 ? 3.607 -14.851 -1.411 1.00 43.50 109 ILE A N 1
ATOM 893 C CA . ILE A 1 109 ? 2.170 -15.082 -1.651 1.00 43.50 109 ILE A CA 1
ATOM 894 C C . ILE A 1 109 ? 1.621 -16.195 -0.742 1.00 43.50 109 ILE A C 1
ATOM 896 O O . ILE A 1 109 ? 0.450 -16.168 -0.369 1.00 43.50 109 ILE A O 1
ATOM 900 N N . GLU A 1 110 ? 2.449 -17.168 -0.349 1.00 38.31 110 GLU A N 1
ATOM 901 C CA . GLU A 1 110 ? 1.990 -18.338 0.415 1.00 38.31 110 GLU A CA 1
ATOM 902 C C . GLU A 1 110 ? 1.703 -17.998 1.895 1.00 38.31 110 GLU A C 1
ATOM 904 O O . GLU A 1 110 ? 0.821 -18.596 2.514 1.00 38.31 110 GLU A O 1
ATOM 909 N N . TYR A 1 111 ? 2.357 -16.964 2.439 1.00 38.38 111 TYR A N 1
ATOM 910 C CA . TYR A 1 111 ? 2.103 -16.463 3.797 1.00 38.38 111 TYR A CA 1
ATOM 911 C C . TYR A 1 111 ? 0.845 -15.581 3.906 1.00 38.38 111 TYR A C 1
ATOM 913 O O . TYR A 1 111 ? 0.274 -15.463 4.991 1.00 38.38 111 TYR A O 1
ATOM 921 N N . GLU A 1 112 ? 0.375 -14.961 2.817 1.00 44.69 112 GLU A N 1
ATOM 922 C CA . GLU A 1 112 ? -0.814 -14.092 2.859 1.00 44.69 112 GLU A CA 1
ATOM 923 C C . GLU A 1 112 ? -2.128 -14.879 3.003 1.00 44.69 112 GLU A C 1
ATOM 925 O O . GLU A 1 112 ? -3.066 -14.375 3.628 1.00 44.69 112 GLU A O 1
ATOM 930 N N . THR A 1 113 ? -2.178 -16.133 2.534 1.00 41.41 113 THR A N 1
ATOM 931 C CA . THR A 1 113 ? -3.350 -17.018 2.673 1.00 41.41 113 THR A CA 1
ATOM 932 C C . THR A 1 113 ? -3.700 -17.360 4.125 1.00 41.41 113 THR A C 1
ATOM 934 O O . THR A 1 113 ? -4.879 -17.422 4.462 1.00 41.41 113 THR A O 1
ATOM 937 N N . GLU A 1 114 ? -2.714 -17.508 5.016 1.00 41.19 114 GLU A N 1
ATOM 938 C CA . GLU A 1 114 ? -2.978 -17.774 6.44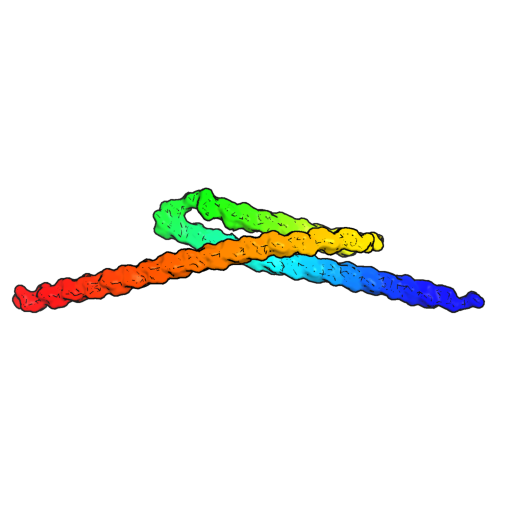5 1.00 41.19 114 GLU A CA 1
ATOM 939 C C . GLU A 1 114 ? -3.542 -16.545 7.185 1.00 41.19 114 GLU A C 1
ATOM 941 O O . GLU A 1 114 ? -4.203 -16.675 8.218 1.00 41.19 114 GLU A O 1
ATOM 946 N N . ILE A 1 115 ? -3.306 -15.331 6.670 1.00 39.69 115 ILE A N 1
ATOM 947 C CA . ILE A 1 115 ? -3.808 -14.090 7.278 1.00 39.69 115 ILE A CA 1
ATOM 948 C C . ILE A 1 115 ? -5.253 -13.812 6.844 1.00 39.69 115 ILE A C 1
ATOM 950 O O . ILE A 1 115 ? -6.032 -13.295 7.647 1.00 39.69 115 ILE A O 1
ATOM 954 N N . GLU A 1 116 ? -5.628 -14.154 5.608 1.00 45.69 116 GLU A N 1
ATOM 955 C CA . GLU A 1 116 ? -7.016 -14.038 5.136 1.00 45.69 116 GLU A CA 1
ATOM 956 C C . GLU A 1 116 ? -7.976 -14.931 5.942 1.00 45.69 116 GLU A C 1
ATOM 958 O O . GLU A 1 116 ? -9.043 -14.450 6.329 1.00 45.69 116 GLU A O 1
ATOM 963 N N . GLU A 1 117 ? -7.573 -16.157 6.306 1.00 44.00 117 GLU A N 1
ATOM 964 C CA . GLU A 1 117 ? -8.394 -17.053 7.145 1.00 44.00 117 GLU A CA 1
ATOM 965 C C . GLU A 1 117 ? -8.704 -16.448 8.526 1.00 44.00 117 GLU A C 1
ATOM 967 O O . GLU A 1 117 ? -9.852 -16.474 8.971 1.00 44.00 117 GLU A O 1
ATOM 972 N N . ARG A 1 118 ? -7.732 -15.800 9.186 1.00 44.28 118 ARG A N 1
ATOM 973 C CA . ARG A 1 118 ? -7.975 -15.145 10.489 1.00 44.28 118 ARG A CA 1
ATOM 974 C C . ARG A 1 118 ? -8.930 -13.953 10.408 1.00 44.28 118 ARG A C 1
ATOM 976 O O . ARG A 1 118 ? -9.664 -13.689 11.357 1.00 44.28 118 ARG A O 1
ATOM 983 N N . VAL A 1 119 ? -8.919 -13.214 9.297 1.00 43.41 119 VAL A N 1
ATOM 984 C CA . VAL A 1 119 ? -9.784 -12.034 9.116 1.00 43.41 119 VAL A CA 1
ATOM 985 C C . VAL A 1 119 ? -11.240 -12.437 8.859 1.00 43.41 119 VAL A C 1
ATOM 987 O O . VAL A 1 119 ? -12.152 -11.704 9.251 1.00 43.41 119 VAL A O 1
ATOM 990 N N . GLU A 1 120 ? -11.487 -13.585 8.224 1.00 49.38 120 GLU A N 1
ATOM 991 C CA . GLU A 1 120 ? -12.843 -14.136 8.107 1.00 49.38 120 GLU A CA 1
ATOM 992 C C . GLU A 1 120 ? -13.376 -14.654 9.450 1.00 49.38 120 GLU A C 1
ATOM 994 O O . GLU A 1 120 ? -14.531 -14.379 9.782 1.00 49.38 120 GLU A O 1
ATOM 999 N N . GLU A 1 121 ? -12.540 -15.307 10.263 1.00 48.47 121 GLU A N 1
ATOM 1000 C CA . GLU A 1 121 ? -12.939 -15.785 11.596 1.00 48.47 121 GLU A CA 1
ATOM 1001 C C . GLU A 1 121 ? -13.329 -14.638 12.548 1.00 48.47 121 GLU A C 1
ATOM 1003 O O . GLU A 1 121 ? -14.355 -14.721 13.230 1.00 48.47 121 GLU A O 1
ATOM 1008 N N . GLU A 1 122 ? -12.582 -13.528 12.559 1.00 47.38 122 GLU A N 1
ATOM 1009 C CA . GLU A 1 122 ? -12.900 -12.366 13.407 1.00 47.38 122 GLU A CA 1
ATOM 1010 C C . GLU A 1 122 ? -14.155 -11.607 12.944 1.00 47.38 122 GLU A C 1
ATOM 1012 O O . GLU A 1 122 ? -14.900 -11.079 13.773 1.00 47.38 122 GLU A O 1
ATOM 1017 N N . LYS A 1 123 ? -14.454 -11.579 11.636 1.00 48.34 123 LYS A N 1
ATOM 1018 C CA . LYS A 1 123 ? -15.724 -11.018 11.132 1.00 48.34 123 LYS A CA 1
ATOM 1019 C C . LYS A 1 123 ? -16.933 -11.824 11.613 1.00 48.34 123 LYS A C 1
ATOM 1021 O O . LYS A 1 123 ? -17.944 -11.216 11.959 1.00 48.34 123 LYS A O 1
ATOM 1026 N N . GLY A 1 124 ? -16.819 -13.153 11.674 1.00 44.72 124 GLY A N 1
ATOM 1027 C CA . GLY A 1 124 ? -17.895 -14.030 12.148 1.00 44.72 124 GLY A CA 1
ATOM 1028 C C . GLY A 1 124 ? -18.253 -13.813 13.622 1.00 44.72 124 GLY A C 1
ATOM 1029 O O . GLY A 1 124 ? -19.430 -13.800 13.974 1.00 44.72 124 GLY A O 1
ATOM 1030 N N . GLN A 1 125 ? -17.261 -13.554 14.478 1.00 43.09 125 GLN A N 1
ATOM 1031 C CA . GLN A 1 125 ? -17.496 -13.326 15.912 1.00 43.09 125 GLN A CA 1
ATOM 1032 C C . GLN A 1 125 ? -18.163 -11.976 16.215 1.00 43.09 125 GLN A C 1
ATOM 1034 O O . GLN A 1 125 ? -18.903 -11.857 17.191 1.00 43.09 125 GLN A O 1
ATOM 1039 N N . ILE A 1 126 ? -17.928 -10.960 15.378 1.00 45.88 126 ILE A N 1
ATOM 1040 C CA . ILE A 1 126 ? -18.547 -9.635 15.535 1.00 45.88 126 ILE A CA 1
ATOM 1041 C C . ILE A 1 126 ? -20.017 -9.651 15.076 1.00 45.88 126 ILE A C 1
ATOM 1043 O O . ILE A 1 126 ? -20.838 -8.937 15.646 1.00 45.88 126 ILE A O 1
ATOM 1047 N N . GLU A 1 127 ? -20.380 -10.466 14.080 1.00 44.50 127 GLU A N 1
ATOM 1048 C CA . GLU A 1 127 ? -21.785 -10.612 13.667 1.00 44.50 127 GLU A CA 1
ATOM 1049 C C . GLU A 1 127 ? -22.617 -11.417 14.683 1.00 44.50 127 GLU A C 1
ATOM 1051 O O . GLU A 1 127 ? -23.756 -11.040 14.960 1.00 44.50 127 GLU A O 1
ATOM 1056 N N . GLU A 1 128 ? -22.068 -12.471 15.303 1.00 41.34 128 GLU A N 1
ATOM 1057 C CA . GLU A 1 128 ? -22.800 -13.249 16.321 1.00 41.34 128 GLU A CA 1
ATOM 1058 C C . GLU A 1 128 ? -23.087 -12.455 17.607 1.00 41.34 128 GLU A C 1
ATOM 1060 O O . GLU A 1 128 ? -24.161 -12.610 18.198 1.00 41.34 128 GLU A O 1
ATOM 1065 N N . SER A 1 129 ? -22.179 -11.573 18.035 1.00 44.84 129 SER A N 1
ATOM 1066 C CA . SER A 1 129 ? -22.394 -10.757 19.238 1.00 44.84 129 SER A CA 1
ATOM 1067 C C . SER A 1 129 ? -23.483 -9.697 19.036 1.00 44.84 129 SER A C 1
ATOM 1069 O O . SER A 1 129 ? -24.321 -9.518 19.922 1.00 44.84 129 SER A O 1
ATOM 1071 N N . GLN A 1 130 ? -23.551 -9.078 17.849 1.00 41.94 130 GLN A N 1
ATOM 1072 C CA . GLN A 1 130 ? -24.575 -8.081 17.510 1.00 41.94 130 GLN A CA 1
ATOM 1073 C C . GLN A 1 130 ? -25.980 -8.683 17.350 1.00 41.94 130 GLN A C 1
ATOM 1075 O O . GLN A 1 130 ? -26.959 -8.033 17.712 1.00 41.94 130 GLN A O 1
ATOM 1080 N N . ILE A 1 131 ? -26.097 -9.933 16.885 1.00 38.72 131 ILE A N 1
ATOM 1081 C CA . ILE A 1 131 ? -27.399 -10.614 16.768 1.00 38.72 131 ILE A CA 1
ATOM 1082 C C . ILE A 1 131 ? -27.967 -10.981 18.153 1.00 38.72 131 ILE A C 1
ATOM 1084 O O . ILE A 1 131 ? -29.177 -10.889 18.364 1.00 38.72 131 ILE A O 1
ATOM 1088 N N . SER A 1 132 ? -27.119 -11.335 19.128 1.00 41.22 132 SER A N 1
ATOM 1089 C CA . SER A 1 132 ? -27.593 -11.713 20.473 1.00 41.22 132 SER A CA 1
ATOM 1090 C C . SER A 1 132 ? -28.068 -10.525 21.332 1.00 41.22 132 SER A C 1
ATOM 1092 O O . SER A 1 132 ? -28.927 -10.696 22.205 1.00 41.22 132 SER A O 1
ATOM 1094 N N . GLU A 1 133 ? -27.569 -9.309 21.070 1.00 46.66 133 GLU A N 1
ATOM 1095 C CA . GLU A 1 133 ? -28.008 -8.088 21.765 1.00 46.66 133 GLU A CA 1
ATOM 1096 C C . GLU A 1 133 ? -29.321 -7.502 21.217 1.00 46.66 133 GLU A C 1
ATOM 1098 O O . GLU A 1 133 ? -30.059 -6.854 21.965 1.00 46.66 133 GLU A O 1
ATOM 1103 N N . GLU A 1 134 ? -29.656 -7.724 19.940 1.00 42.31 134 GLU A N 1
ATOM 1104 C CA . GLU A 1 134 ? -30.941 -7.274 19.379 1.00 42.31 134 GLU A CA 1
ATOM 1105 C C . GLU A 1 134 ? -32.118 -8.150 19.846 1.00 42.31 134 GLU A C 1
ATOM 1107 O O . GLU A 1 134 ? -33.158 -7.606 20.225 1.00 42.31 134 GLU A O 1
ATOM 1112 N N . GLU A 1 135 ? -31.954 -9.478 19.943 1.00 41.81 135 GLU A N 1
ATOM 1113 C CA . GLU A 1 135 ? -33.019 -10.366 20.456 1.00 41.81 135 GLU A CA 1
ATOM 1114 C C . GLU A 1 135 ? -33.326 -10.148 21.948 1.00 41.81 135 GLU A C 1
ATOM 1116 O O . GLU A 1 135 ? -34.455 -10.367 22.396 1.00 41.81 135 GLU A O 1
ATOM 1121 N N . SER A 1 136 ? -32.352 -9.684 22.737 1.00 46.84 136 SER A N 1
ATOM 1122 C CA . SER A 1 136 ? -32.553 -9.425 24.167 1.00 46.84 136 SER A CA 1
ATOM 1123 C C . SER A 1 136 ? -33.245 -8.082 24.449 1.00 46.84 136 SER A C 1
ATOM 1125 O O . SER A 1 136 ? -33.951 -7.969 25.452 1.00 46.84 136 SER A O 1
ATOM 1127 N N . LYS A 1 137 ? -33.159 -7.098 23.540 1.00 44.66 137 LYS A N 1
ATOM 1128 C CA . LYS A 1 137 ? -33.882 -5.814 23.661 1.00 44.66 137 LYS A CA 1
ATOM 1129 C C . LYS A 1 137 ? -35.356 -5.906 23.251 1.00 44.66 137 LYS A C 1
ATOM 1131 O O . LYS A 1 137 ? -36.191 -5.241 23.861 1.00 44.66 137 LYS A O 1
ATOM 1136 N N . GLU A 1 138 ? -35.711 -6.767 22.294 1.00 42.12 138 GLU A N 1
ATOM 1137 C CA . GLU A 1 138 ? -37.113 -6.927 21.861 1.00 42.12 138 GLU A CA 1
ATOM 1138 C C . GLU A 1 138 ? -37.983 -7.661 22.911 1.00 42.12 138 GLU A C 1
ATOM 1140 O O . GLU A 1 138 ? -39.209 -7.497 22.963 1.00 42.12 138 GLU A O 1
ATOM 1145 N N . PHE A 1 139 ? -37.358 -8.426 23.817 1.00 36.19 139 PHE A N 1
ATOM 1146 C CA . PHE A 1 139 ? -38.066 -9.150 24.878 1.00 36.19 139 PHE A CA 1
ATOM 1147 C C . PHE A 1 139 ? -38.364 -8.296 26.127 1.00 36.19 139 PHE A C 1
ATOM 1149 O O . PHE A 1 139 ? -39.350 -8.563 26.815 1.00 36.19 139 PHE A O 1
ATOM 1156 N N . GLU A 1 140 ? -37.585 -7.245 26.416 1.00 42.44 140 GLU A N 1
ATOM 1157 C CA . GLU A 1 140 ? -37.830 -6.377 27.584 1.00 42.44 140 GLU A CA 1
ATOM 1158 C C . GLU A 1 140 ? -38.892 -5.290 27.329 1.00 42.44 140 GLU A C 1
ATOM 1160 O O . GLU A 1 140 ? -39.701 -5.007 28.221 1.00 42.44 140 GLU A O 1
ATOM 1165 N N . GLU A 1 141 ? -38.998 -4.742 26.110 1.00 44.12 141 GLU A N 1
ATOM 1166 C CA . GLU A 1 141 ? -40.029 -3.730 25.802 1.00 44.12 141 GLU A CA 1
ATOM 1167 C C . GLU A 1 141 ? -41.463 -4.295 25.855 1.00 44.12 141 GLU A C 1
ATOM 1169 O O . GLU A 1 141 ? -42.419 -3.572 26.159 1.00 44.12 141 GLU A O 1
ATOM 1174 N N . THR A 1 142 ? -41.642 -5.605 25.649 1.00 44.84 142 THR A N 1
ATOM 1175 C CA . THR A 1 142 ? -42.975 -6.231 25.671 1.00 44.84 142 THR A CA 1
ATOM 1176 C C . THR A 1 142 ? -43.507 -6.557 27.076 1.00 44.84 142 THR A C 1
ATOM 1178 O O . THR A 1 142 ? -44.722 -6.754 27.233 1.00 44.84 142 THR A O 1
ATOM 1181 N N . GLU A 1 143 ? -42.671 -6.557 28.125 1.00 45.94 143 GLU A N 1
ATOM 1182 C CA . GLU A 1 143 ? -43.129 -6.745 29.514 1.00 45.94 143 GLU A CA 1
ATOM 1183 C C . GLU A 1 143 ? -43.550 -5.439 30.212 1.00 45.94 143 GLU A C 1
ATOM 1185 O O . GLU A 1 143 ? -44.512 -5.452 30.996 1.00 45.94 143 GLU A O 1
ATOM 1190 N N . GLU A 1 144 ? -42.908 -4.300 29.927 1.00 45.84 144 GLU A N 1
ATOM 1191 C CA . GLU A 1 144 ? -43.278 -3.026 30.564 1.00 45.84 144 GLU A CA 1
ATOM 1192 C C . GLU A 1 144 ? -44.629 -2.480 30.070 1.00 45.84 144 GLU A C 1
ATOM 1194 O O . GLU A 1 144 ? -45.423 -1.967 30.873 1.00 45.84 144 GLU A O 1
ATOM 1199 N N . GLU A 1 145 ? -44.977 -2.665 28.791 1.00 45.72 145 GLU A N 1
ATOM 1200 C CA . GLU A 1 145 ? -46.282 -2.226 28.273 1.00 45.72 145 GLU A CA 1
ATOM 1201 C C . GLU A 1 145 ? -47.463 -3.043 28.828 1.00 45.72 145 GLU A C 1
ATOM 1203 O O . GLU A 1 145 ? -48.574 -2.514 28.973 1.00 45.72 145 GLU A O 1
ATOM 1208 N N . LYS A 1 146 ? -47.250 -4.304 29.231 1.00 46.19 146 LYS A N 1
ATOM 1209 C CA . LYS A 1 146 ? -48.307 -5.117 29.860 1.00 46.19 146 LYS A CA 1
ATOM 1210 C C . LYS A 1 146 ? -48.586 -4.724 31.312 1.00 46.19 146 LYS A C 1
ATOM 1212 O O . LYS A 1 146 ? -49.728 -4.861 31.752 1.00 46.19 146 LYS A O 1
ATOM 1217 N N . LYS A 1 147 ? -47.618 -4.166 32.050 1.00 47.69 147 LYS A N 1
ATOM 1218 C CA . LYS A 1 147 ? -47.830 -3.737 33.450 1.00 47.69 147 LYS A CA 1
ATOM 1219 C C . LYS A 1 147 ? -48.572 -2.399 33.578 1.00 47.69 147 LYS A C 1
ATOM 1221 O O . LYS A 1 147 ? -49.260 -2.189 34.575 1.00 47.69 147 LYS A O 1
ATOM 1226 N N . LYS A 1 148 ? -48.543 -1.525 32.563 1.00 47.16 148 LYS A N 1
ATOM 1227 C CA . LYS A 1 148 ? -49.300 -0.251 32.579 1.00 47.16 148 LYS A CA 1
ATOM 1228 C C . LYS A 1 148 ? -50.796 -0.386 32.271 1.00 47.16 148 LYS A C 1
ATOM 1230 O O . LYS A 1 148 ? -51.558 0.498 32.655 1.00 47.16 148 LYS A O 1
ATOM 1235 N N . LYS A 1 149 ? -51.244 -1.474 31.631 1.00 46.06 149 LYS A N 1
ATOM 1236 C CA . LYS A 1 149 ? -52.673 -1.686 31.318 1.00 46.06 149 LYS A CA 1
ATOM 1237 C C . LYS A 1 149 ? -53.493 -2.328 32.441 1.00 46.06 149 LYS A C 1
ATOM 1239 O O . LYS A 1 149 ? -54.707 -2.193 32.416 1.00 46.06 149 LYS A O 1
ATOM 1244 N N . VAL A 1 150 ? -52.873 -2.961 33.441 1.00 48.72 150 VAL A N 1
ATOM 1245 C CA . VAL A 1 150 ? -53.613 -3.649 34.524 1.00 48.72 150 VAL A CA 1
ATOM 1246 C C . VAL A 1 150 ? -54.027 -2.703 35.666 1.00 48.72 150 VAL A C 1
ATOM 1248 O O . VAL A 1 150 ? -54.985 -2.985 36.375 1.00 48.72 150 VAL A O 1
ATOM 1251 N N . ASN A 1 151 ? -53.383 -1.541 35.818 1.00 48.47 151 ASN A N 1
ATOM 1252 C CA . ASN A 1 151 ? -53.672 -0.612 36.924 1.00 48.47 151 ASN A CA 1
ATOM 1253 C C . ASN A 1 151 ? -54.737 0.458 36.627 1.00 48.47 151 ASN A C 1
ATOM 1255 O O . ASN A 1 151 ? -54.986 1.296 37.487 1.00 48.47 151 ASN A O 1
ATOM 1259 N N . LYS A 1 152 ? -55.359 0.461 35.439 1.00 46.44 152 LYS A N 1
ATOM 1260 C CA . LYS A 1 152 ? -56.366 1.477 35.077 1.00 46.44 152 LYS A CA 1
ATOM 1261 C C . LYS A 1 152 ? -57.823 1.012 35.196 1.00 46.44 152 LYS A C 1
ATOM 1263 O O . LYS A 1 152 ? -58.713 1.836 35.033 1.00 46.44 152 LYS A O 1
ATOM 1268 N N . ASP A 1 153 ? -58.048 -0.259 35.529 1.00 47.31 153 ASP A N 1
ATOM 1269 C CA . ASP A 1 153 ? -59.388 -0.858 35.643 1.00 47.31 153 ASP A CA 1
ATOM 1270 C C . ASP A 1 153 ? -59.802 -1.162 37.102 1.00 47.31 153 ASP A C 1
ATOM 1272 O O . ASP A 1 153 ? -60.761 -1.894 37.326 1.00 47.31 153 ASP A O 1
ATOM 1276 N N . ASN A 1 154 ? -59.093 -0.617 38.102 1.00 49.12 154 ASN A N 1
ATOM 1277 C CA . ASN A 1 154 ? -59.360 -0.861 39.531 1.00 49.12 154 ASN A CA 1
ATOM 1278 C C . ASN A 1 154 ? -59.517 0.421 40.384 1.00 49.12 154 ASN A C 1
ATOM 1280 O O . ASN A 1 154 ? -59.321 0.369 41.599 1.00 49.12 154 ASN A O 1
ATOM 1284 N N . GLU A 1 155 ? -59.889 1.550 39.771 1.00 41.38 155 GLU A N 1
ATOM 1285 C CA . GLU A 1 155 ? -60.383 2.750 40.481 1.00 41.38 155 GLU A CA 1
ATOM 1286 C C . GLU A 1 155 ? -61.888 2.951 40.274 1.00 41.38 155 GLU A C 1
ATOM 1288 O O . GLU A 1 155 ? -62.345 2.859 39.110 1.00 41.38 155 GLU A O 1
#

Sequence (155 aa):
MKNDKTFEWLKETFEKGKLEVSKLTRISKIRIEIASLTKKKDERLKLLGKKVVALLDEGELVEEELMGEYETIKEIDAKIDELNELVEEIKAKKYEVKKEEVEDLEEDIEYETEIEERVEEEKGQIEESQISEEESKEFEETEEEKKKKVNKDNE

Organism: NCBI:txid500465

Secondary structure (DSSP, 8-state):
--SHHHHHHHHHHHHHHHHHHHHHHHHHHHHHHHHHHHHHHHHHHHHHHHHHHHHHHHT---HHHHHHHHHHHHHHHHHHHHHHHHHHHHHH--S---GGGGGGGSTHHHHHHHHHHHHHHHHHHHHHHHHHHHHHHHHHHHHHHHHHHHTTS--

=== Feature glossary ===
Legend for the data blocks above and below:

— What the protein is —

The amino-acid sequence is the protein's primary structure: the linear order of residues from the N-terminus to the C-terminus, written in one-letter code. Everything else here — the 3D coordinates, the secondary structure, the domain annotations — is ultimately a consequence of this string.

Database cross-references. InterPro integrates a dozen domain/family signature databases into unified entries with residue-range hits. GO terms attach function/process/location labels with evidence codes. CATH codes position the fold in a four-level structural taxonomy. Organism is the NCBI-taxonomy species name.

— Where its atoms are —

The mmCIF block holds the 3D Cartesian coordinates of each backbone atom (N, Cα, C, O) in ångströms. mmCIF is the PDB's canonical archive format — a tagged-loop text representation of the atomic model.

The six renders are orthographic views along the three Cartesian axes in both directions. Representation (cartoon, sticks, or surface) and color scheme (sequence-rainbow or by-chain) vary across proteins so the training set covers all the common visualization conventions.

— Local backbone conformation —

Secondary structure is the local, repeating backbone conformation. DSSP classifies it into eight states by reading the hydrogen-bond network: three helix types (H, G, I), two β types (E, B), two non-regular types (T, S), and unstructured coil (-).

SS3 is a coarse helix/strand/coil call (letters a/b/c) made by the P-SEA algorithm from inter-Cα distances and dihedrals. It is less detailed than DSSP but needs only Cα positions.

Backbone dihedral angles. Every residue except chain termini has a φ (preceding-C → N → Cα → C) and a ψ (N → Cα → C → next-N). They are reported in degrees following the IUPAC sign convention. Secondary structure is essentially a statement about which (φ, ψ) basin each residue occupies.

— Global shape and packing —

The geometric summary reports three shape descriptors. Rg (radius of gyration) measures how spread out the Cα atoms are about their centre of mass; compact globular proteins have small Rg, elongated or unfolded ones large. Cα contacts (<8 Å, |i−j|>4) count long-range residue pairs in spatial proximity — high for tightly packed folds, near zero for rods or random coil. The bounding-box extents give the protein's footprint along x, y, z in Å.

Solvent accessibility: the surface area of each residue that a 1.4 Å water probe can touch, in Å². When only backbone atoms are present the absolute values are lower than full-atom SASA (side chains contribute most of the area) and are flagged as backbone-only.

Plot images: a contact map (which residues are close in 3D, as an N×N binary image), a Ramachandran scatter (backbone torsion angles, revealing secondary-structure composition at a glance), and — for AlphaFold structures — a PAE heatmap (pairwise prediction confidence).

— Structural neighborhood —

Foldseek's 3Di representation compresses backbone geometry into a per-residue letter drawn from a learned twenty-state alphabet. It captures the tertiary interaction pattern around each residue — which residues are packed against it in space, regardless of where they are in sequence.

Structural nearest neighbors (via Foldseek easy-search vs the PDB). Reported per hit: target PDB id, E-value, and alignment TM-score. A TM-score above ~0.5 is the conventional threshold for 'same fold'.

— Confidence and disorder —

pLDDT (predicted Local Distance Difference Test) is AlphaFold's per-residue confidence score, ranging from 0 to 100. Values above 90 indicate high confidence (typically well-packed cores); 70–90 is confident;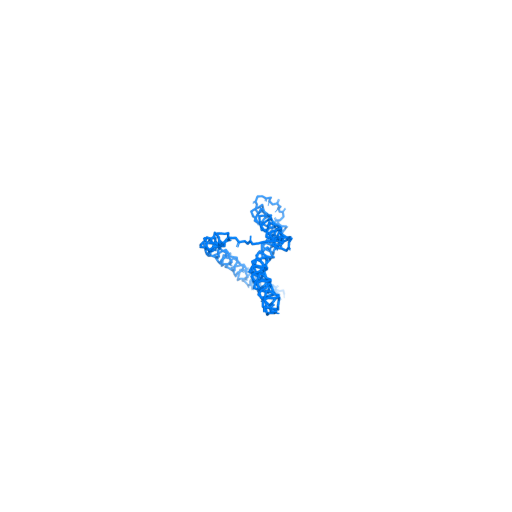 50–70 low confidence; below 50 usually means the region is disordered or the prediction is unreliable there. AlphaFold stores pLDDT in the mmCIF B-factor column.

For experimental (PDB) structures, the B-factor (temperature factor) quantifies the positional spread of each atom in the crystal — a combination of thermal vibration and static disorder — in units of Å². High B-factors mark flexible loops or poorly resolved regions; low B-factors mark the rigid, well-ordered core.

Predicted Aligned Error (PAE) is an AlphaFold confidence matrix: entry (i, j) is the expected error in the position of residue j, in ångströms, when the prediction is superimposed on the true structure at residue i. Low PAE within a block of residues means that block is internally rigid and well-predicted; high PAE between two blocks means their relative placement is uncertain even if each block individually is confident.